Protein AF-A0A383E0S7-F1 (afdb_monomer)

Radius of gyration: 16.45 Å; Cα contacts (8 Å, |Δi|>4): 60; chains: 1; bounding box: 39×40×35 Å

Sequence (135 aa):
MTFLDECIEFAGPAWERYVHHPWIEALFAGTLQEDKFRYWLIQDLPYIGENASEVAFTKVPTHNPWVKLQREYGVRAAESRVELRMLEDYDEFALTRWAARPRREAFVNFFVRAFYEGTFGDVCCAVYPCYCFHN

InterPro domains:
  IPR004305 Thiaminase-2/PQQC [PF03070] (13-68)
  IPR016084 Haem oxygenase-like, multi-helical [G3DSA:1.20.910.10] (1-134)
  IPR016084 Haem oxygenase-like, multi-helical [SSF48613] (1-132)

Nearest PDB structures (foldseek):
  1udd-assembly1_D  TM=8.006E-01  e=6.205E-03  Pyrococcus horikoshii OT3
  3mvu-assembly1_A  TM=7.155E-01  e=2.291E-03  Ruegeria sp. TM1040
  2rd3-assembly1_A  TM=7.373E-01  e=3.771E-03  unclassified
  3ibx-assembly1_D-2  TM=7.370E-01  e=6.558E-03  Helicobacter pylori

pLDDT: mean 84.14, std 10.56, range [40.88, 97.81]

Secondary structure (DSSP, 8-state):
--HHHHHHHHHTHHHHHHHT-HHHHHHHTT---HHHHHHHHHHHTT-S-TTTTHHHHTTSPTT-THHHHHHHHHHHHHHH-GGGGGGGGS-GGGGSGGG--HHHHHHHHHHHHHHHHS-HHHHHHHHHHHHTT--

Mean predicted aligned error: 5.55 Å

Foldseek 3Di:
DDPVVVVCVVCPPVNVCLLVPVQVVCVVVVNHDPVVVVLVCLAPPLAADPCLLVLLVVQDDPPDCVVVVVVVVVVVCVVPPPVVVVVVVDDPCSSDCVVYDPVSVVLSVCQSCQSPVHHNVSNCVSCVVVVVNDD

Solvent-accessible surface area (backbone atoms only — not comparable to full-atom values): 8042 Å² total; per-residue (Å²): 134,53,76,64,54,54,53,48,60,71,49,39,76,56,46,58,50,59,73,64,24,68,67,53,54,25,51,79,68,72,65,54,54,65,69,61,51,53,53,45,47,47,59,56,66,65,54,63,62,85,65,60,64,54,54,39,59,79,52,53,60,88,91,56,61,60,64,60,52,52,52,55,47,51,56,52,47,70,75,65,49,68,69,62,66,60,52,79,81,52,61,71,63,48,60,36,77,83,54,47,48,73,70,49,50,51,50,45,52,51,50,54,46,30,34,72,75,44,53,52,66,45,36,51,62,69,52,42,73,83,62,64,85,68,129

Organism: NCBI:txid408172

Structure (mmCIF, N/CA/C/O backbone):
data_AF-A0A383E0S7-F1
#
_entry.id   AF-A0A383E0S7-F1
#
loop_
_atom_site.group_PDB
_atom_site.id
_atom_site.type_symbol
_atom_site.label_atom_id
_atom_site.label_alt_id
_atom_site.label_comp_id
_atom_site.label_asym_id
_atom_site.label_entity_id
_atom_site.label_seq_id
_atom_site.pdbx_PDB_ins_code
_atom_site.Cartn_x
_atom_site.Cartn_y
_atom_site.Cartn_z
_atom_site.occupancy
_atom_site.B_iso_or_equiv
_atom_site.auth_seq_id
_atom_site.auth_comp_id
_atom_site.auth_asym_id
_atom_site.auth_atom_id
_atom_site.pdbx_PDB_model_num
ATOM 1 N N . MET A 1 1 ? 8.040 22.036 -10.223 1.00 71.19 1 MET A N 1
ATOM 2 C CA . MET A 1 1 ? 7.268 20.827 -9.901 1.00 71.19 1 MET A CA 1
ATOM 3 C C . MET A 1 1 ? 8.197 19.645 -10.002 1.00 71.19 1 MET A C 1
ATOM 5 O O . MET A 1 1 ? 9.016 19.596 -10.914 1.00 71.19 1 MET A O 1
ATOM 9 N N . THR A 1 2 ? 8.145 18.774 -9.009 1.00 93.44 2 THR A N 1
ATOM 10 C CA . THR A 1 2 ? 8.819 17.481 -9.004 1.00 93.44 2 THR A CA 1
ATOM 11 C C . THR A 1 2 ? 7.952 16.446 -9.729 1.00 93.44 2 THR A C 1
ATOM 13 O O . THR A 1 2 ? 6.750 16.645 -9.882 1.00 93.44 2 THR A O 1
ATOM 16 N N . PHE A 1 3 ? 8.538 15.315 -10.131 1.00 90.50 3 PHE A N 1
ATOM 17 C CA . PHE A 1 3 ? 7.777 14.179 -10.676 1.00 90.50 3 PHE A CA 1
ATOM 18 C C . PHE A 1 3 ? 6.673 13.693 -9.718 1.00 90.50 3 PHE A C 1
ATOM 20 O O . PHE A 1 3 ? 5.619 13.229 -10.145 1.00 90.50 3 PHE A O 1
ATOM 27 N N . LEU A 1 4 ? 6.905 13.820 -8.408 1.00 90.50 4 LEU A N 1
ATOM 28 C CA . LEU A 1 4 ? 5.906 13.487 -7.405 1.00 90.50 4 LEU A CA 1
ATOM 29 C C . LEU A 1 4 ? 4.725 14.466 -7.442 1.00 90.50 4 LEU A C 1
ATOM 31 O O . LEU A 1 4 ? 3.583 14.019 -7.393 1.00 90.50 4 LEU A O 1
ATOM 35 N N . ASP A 1 5 ? 4.992 15.769 -7.576 1.00 92.25 5 ASP A N 1
ATOM 36 C CA . ASP A 1 5 ? 3.936 16.786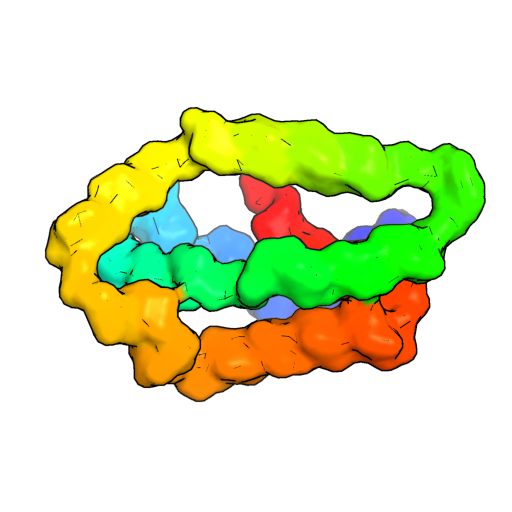 -7.681 1.00 92.25 5 ASP A CA 1
ATOM 37 C C . ASP A 1 5 ? 3.030 16.495 -8.887 1.00 92.25 5 ASP A C 1
ATOM 39 O O . ASP A 1 5 ? 1.811 16.553 -8.770 1.00 92.25 5 ASP A O 1
ATOM 43 N N . GLU A 1 6 ? 3.621 16.104 -10.021 1.00 94.75 6 GLU A N 1
ATOM 44 C CA . GLU A 1 6 ? 2.888 15.716 -11.233 1.00 94.75 6 GLU A CA 1
ATOM 45 C C . GLU A 1 6 ? 2.022 14.464 -11.009 1.00 94.75 6 GLU A C 1
ATOM 47 O O . GLU A 1 6 ? 0.865 14.421 -11.429 1.00 94.75 6 GLU A O 1
ATOM 52 N N . CYS A 1 7 ? 2.547 13.450 -10.310 1.00 93.44 7 CYS A N 1
ATOM 53 C CA . CYS A 1 7 ? 1.784 12.249 -9.953 1.00 93.44 7 CYS A CA 1
ATOM 54 C C . CYS A 1 7 ? 0.599 12.565 -9.025 1.00 93.44 7 CYS A C 1
ATOM 56 O O . CYS A 1 7 ? -0.492 12.019 -9.205 1.00 93.44 7 CYS A O 1
ATOM 58 N N . ILE A 1 8 ? 0.810 13.434 -8.033 1.00 92.25 8 ILE A N 1
ATOM 59 C CA . ILE A 1 8 ? -0.226 13.858 -7.083 1.00 92.25 8 ILE A CA 1
ATOM 60 C C . ILE A 1 8 ? -1.304 14.669 -7.807 1.00 92.25 8 ILE A C 1
ATOM 62 O O . ILE A 1 8 ? -2.494 14.397 -7.640 1.00 92.25 8 ILE A O 1
ATOM 66 N N . GLU A 1 9 ? -0.902 15.611 -8.662 1.00 94.81 9 GLU A N 1
ATOM 67 C CA . GLU A 1 9 ? -1.821 16.392 -9.490 1.00 94.81 9 GLU A CA 1
ATOM 68 C C . GLU A 1 9 ? -2.661 15.482 -10.397 1.00 94.81 9 GLU A C 1
ATOM 70 O O . GLU A 1 9 ? -3.883 15.629 -10.461 1.00 94.81 9 GLU A O 1
ATOM 75 N N . PHE A 1 10 ? -2.036 14.480 -11.025 1.00 95.31 10 PHE A N 1
ATOM 76 C CA . PHE A 1 10 ? -2.728 13.493 -11.854 1.00 95.31 10 PHE A CA 1
ATOM 77 C C . PHE A 1 10 ? -3.747 12.657 -11.064 1.00 95.31 10 PHE A C 1
ATOM 79 O O . PHE A 1 10 ? -4.854 12.405 -11.545 1.00 95.31 10 PHE A O 1
ATOM 86 N N . ALA A 1 11 ? -3.403 12.231 -9.844 1.00 94.12 11 ALA A N 1
ATOM 87 C CA . ALA A 1 11 ? -4.321 11.502 -8.967 1.00 94.12 11 ALA A CA 1
ATOM 88 C C . ALA A 1 11 ? -5.508 12.372 -8.508 1.00 94.12 11 ALA A C 1
ATOM 90 O O . ALA A 1 11 ? -6.590 11.852 -8.192 1.00 94.12 11 ALA A O 1
ATOM 91 N N . GLY A 1 12 ? -5.321 13.693 -8.488 1.00 95.31 12 GLY A N 1
ATOM 92 C CA . GLY A 1 12 ? -6.362 14.680 -8.250 1.00 95.31 12 GLY A CA 1
ATOM 93 C C . GLY A 1 12 ? -7.134 14.408 -6.951 1.00 95.31 12 GLY A C 1
ATOM 94 O O . GLY A 1 12 ? -6.539 14.078 -5.924 1.00 95.31 12 GLY A O 1
ATOM 95 N N . PRO A 1 13 ? -8.481 14.464 -6.960 1.00 96.50 13 PRO A N 1
ATOM 96 C CA . PRO A 1 13 ? -9.282 14.277 -5.747 1.00 96.50 13 PRO A CA 1
ATOM 97 C C . PRO A 1 13 ? -9.137 12.907 -5.071 1.00 96.50 13 PRO A C 1
ATOM 99 O O . PRO A 1 13 ? -9.601 12.731 -3.945 1.00 96.50 13 PRO A O 1
ATOM 102 N N . ALA A 1 14 ? -8.587 11.899 -5.758 1.00 94.94 14 ALA A N 1
ATOM 103 C CA . ALA A 1 14 ? -8.348 10.599 -5.141 1.00 94.94 14 ALA A CA 1
ATOM 104 C C . ALA A 1 14 ? -7.222 10.663 -4.104 1.00 94.94 14 ALA A C 1
ATOM 106 O O . ALA A 1 14 ? -7.337 9.996 -3.079 1.00 94.94 14 ALA A O 1
ATOM 107 N N . TRP A 1 15 ? -6.200 11.492 -4.343 1.00 93.25 15 TRP A N 1
ATOM 108 C CA . TRP A 1 15 ? -5.091 11.692 -3.414 1.00 93.25 15 TRP A CA 1
ATOM 109 C C . TRP A 1 15 ? -5.571 12.300 -2.095 1.00 93.25 15 TRP A C 1
ATOM 111 O O . TRP A 1 15 ? -5.386 11.707 -1.037 1.00 93.25 15 TRP A O 1
ATOM 121 N N . GLU A 1 16 ? -6.316 13.404 -2.165 1.00 92.88 16 GLU A N 1
ATOM 122 C CA . GLU A 1 16 ? -6.863 14.073 -0.978 1.00 92.88 16 GLU A CA 1
ATOM 123 C C . GLU A 1 16 ? -7.777 13.155 -0.157 1.00 92.88 16 GLU A C 1
ATOM 125 O O . GLU A 1 16 ? -7.678 13.088 1.065 1.00 92.88 16 GLU A O 1
ATOM 130 N N . ARG A 1 17 ? -8.638 12.368 -0.818 1.00 95.00 17 ARG A N 1
ATOM 131 C CA . ARG A 1 17 ? -9.501 11.393 -0.125 1.00 95.00 17 ARG A CA 1
ATOM 132 C C . ARG A 1 17 ? -8.730 10.236 0.497 1.00 95.00 17 ARG A C 1
ATOM 134 O O . ARG A 1 17 ? -9.240 9.620 1.430 1.00 95.00 17 ARG A O 1
ATOM 141 N N . TYR A 1 18 ? -7.583 9.885 -0.072 1.00 91.75 18 TYR A N 1
ATOM 142 C CA . TYR A 1 18 ? -6.714 8.855 0.470 1.00 91.75 18 TYR A CA 1
ATOM 143 C C . TYR A 1 18 ? -6.013 9.362 1.729 1.00 91.75 18 TYR A C 1
ATOM 145 O O . TYR A 1 18 ? -6.126 8.714 2.765 1.00 91.75 18 TYR A O 1
ATOM 153 N N . VAL A 1 19 ? -5.380 10.537 1.661 1.00 91.19 19 VAL A N 1
ATOM 154 C CA . VAL A 1 19 ? -4.653 11.143 2.787 1.00 91.19 19 VAL A CA 1
ATOM 155 C C . VAL A 1 19 ? -5.595 11.483 3.946 1.00 91.19 19 VAL A C 1
ATOM 157 O O . VAL A 1 19 ? -5.298 11.152 5.090 1.00 91.19 19 VAL A O 1
ATOM 160 N N . HIS A 1 20 ? -6.770 12.044 3.649 1.00 93.25 20 HIS A N 1
ATOM 161 C CA . HIS A 1 20 ? -7.784 12.439 4.637 1.00 93.25 20 HIS A CA 1
ATOM 162 C C . HIS A 1 20 ? -8.931 11.430 4.757 1.00 93.25 20 HIS A C 1
ATOM 164 O O . HIS A 1 20 ? -10.092 11.787 4.990 1.00 93.25 20 HIS A O 1
ATOM 170 N N . HIS A 1 21 ? -8.648 10.141 4.552 1.00 94.88 21 HIS A N 1
ATOM 171 C CA . HIS A 1 21 ? -9.686 9.130 4.692 1.00 94.88 21 HIS A CA 1
ATOM 172 C C . HIS A 1 21 ? -10.212 9.117 6.144 1.00 94.88 21 HIS A C 1
ATOM 174 O O . HIS A 1 21 ? -9.404 9.073 7.073 1.00 94.88 21 HIS A O 1
ATOM 180 N N . PRO A 1 22 ? -11.539 9.052 6.395 1.00 96.56 22 PRO A N 1
ATOM 181 C CA . PRO A 1 22 ? -12.096 9.119 7.753 1.00 96.56 22 PRO A CA 1
ATOM 182 C C . PRO A 1 22 ? -11.541 8.075 8.729 1.00 96.56 22 PRO A C 1
ATOM 184 O O . PRO A 1 22 ? -11.535 8.290 9.935 1.00 96.56 22 PRO A O 1
ATOM 187 N N . TRP A 1 23 ? -11.087 6.931 8.212 1.00 95.00 23 TRP A N 1
ATOM 188 C CA . TRP A 1 23 ? -10.417 5.907 9.018 1.00 95.00 23 TRP A CA 1
ATOM 189 C C . TRP A 1 23 ? -9.064 6.392 9.564 1.00 95.00 23 TRP A C 1
ATOM 191 O O . TRP A 1 23 ? -8.776 6.162 10.733 1.00 95.00 23 TRP A O 1
ATOM 201 N N . ILE A 1 24 ? -8.271 7.088 8.742 1.00 92.69 24 ILE A N 1
ATOM 202 C CA . ILE A 1 24 ? -6.953 7.626 9.106 1.00 92.69 24 ILE A CA 1
ATOM 203 C C . ILE A 1 24 ? -7.123 8.755 10.121 1.00 92.69 24 ILE A C 1
ATOM 205 O O . ILE A 1 24 ? -6.502 8.733 11.180 1.00 92.69 24 ILE A O 1
ATOM 209 N N . GLU A 1 25 ? -8.036 9.686 9.843 1.00 95.31 25 GLU A N 1
ATOM 210 C CA . GLU A 1 25 ? -8.367 10.785 10.756 1.00 95.31 25 GLU A CA 1
ATOM 211 C C . GLU A 1 25 ? -8.839 10.260 12.120 1.00 95.31 25 GLU A C 1
ATOM 213 O O . GLU A 1 25 ? -8.370 10.704 13.166 1.00 95.31 25 GLU A O 1
ATOM 218 N N . ALA A 1 26 ? -9.719 9.251 12.132 1.00 96.75 26 ALA A N 1
ATOM 219 C CA . ALA A 1 26 ? -10.182 8.632 13.371 1.00 96.75 26 ALA A CA 1
ATOM 220 C C . ALA A 1 26 ? -9.054 7.912 14.129 1.00 96.75 26 ALA A C 1
ATOM 222 O O . ALA A 1 26 ? -9.046 7.940 15.363 1.00 96.75 26 ALA A O 1
ATOM 223 N N . LEU A 1 27 ? -8.113 7.279 13.417 1.00 93.25 27 LEU A N 1
ATOM 224 C CA . LEU A 1 27 ? -6.948 6.628 14.017 1.00 93.25 27 LEU A CA 1
ATOM 225 C C . LEU A 1 27 ? -6.052 7.658 14.716 1.00 93.25 27 LEU A C 1
ATOM 227 O O . LEU A 1 27 ? -5.765 7.502 15.901 1.00 93.25 27 LEU A O 1
ATOM 231 N N . PHE A 1 28 ? -5.671 8.735 14.023 1.00 92.44 28 PHE A N 1
ATOM 232 C CA . PHE A 1 28 ? -4.827 9.790 14.597 1.00 92.44 28 PHE A CA 1
ATOM 233 C C . PHE A 1 28 ? -5.530 10.590 15.699 1.00 92.44 28 PHE A C 1
ATOM 235 O O . PHE A 1 28 ? -4.883 11.019 16.652 1.00 92.44 28 PHE A O 1
ATOM 242 N N . ALA A 1 29 ? -6.853 10.743 15.621 1.00 96.25 29 ALA A N 1
ATOM 243 C CA . ALA A 1 29 ? -7.650 11.362 16.676 1.00 96.25 29 ALA A CA 1
ATOM 244 C C . ALA A 1 29 ? -7.888 10.443 17.892 1.00 96.25 29 ALA A C 1
ATOM 246 O O . ALA A 1 29 ? -8.477 10.889 18.875 1.00 96.25 29 ALA A O 1
ATOM 247 N N . GLY A 1 30 ? -7.500 9.162 17.836 1.00 96.00 30 GLY A N 1
ATOM 248 C CA . GLY A 1 30 ? -7.768 8.189 18.903 1.00 96.00 30 GLY A CA 1
ATOM 249 C C . GLY A 1 30 ? -9.256 7.864 19.090 1.00 96.00 30 GLY A C 1
ATOM 250 O O . GLY A 1 30 ? -9.671 7.453 20.170 1.00 96.00 30 GLY A O 1
ATOM 251 N N . THR A 1 31 ? -10.074 8.070 18.055 1.00 97.81 31 THR A N 1
ATOM 252 C CA . THR A 1 31 ? -11.535 7.851 18.073 1.00 97.81 31 THR A CA 1
ATOM 253 C C . THR A 1 31 ? -11.976 6.673 17.203 1.00 97.81 31 THR A C 1
ATOM 255 O O . THR A 1 31 ? -13.168 6.357 17.134 1.00 97.81 31 THR A O 1
ATOM 258 N N . LEU A 1 32 ? -11.032 6.009 16.525 1.00 96.88 32 LEU A N 1
ATOM 259 C CA . LEU A 1 32 ? -11.311 4.817 15.737 1.00 96.88 32 LEU A CA 1
ATOM 260 C C . LEU A 1 32 ? -11.841 3.701 16.644 1.00 96.88 32 LEU A C 1
ATOM 262 O O . LEU A 1 32 ? -11.219 3.331 17.635 1.00 96.88 32 LEU A O 1
ATOM 266 N N . GLN A 1 33 ? -12.996 3.151 16.277 1.00 95.31 33 GLN A N 1
ATOM 267 C CA . GLN A 1 33 ? -13.591 2.030 16.995 1.00 95.31 33 GLN A CA 1
ATOM 268 C C . GLN A 1 33 ? -12.733 0.771 16.827 1.00 95.31 33 GLN A C 1
ATOM 270 O O . GLN A 1 33 ? -12.215 0.499 15.739 1.00 95.31 33 GLN A O 1
ATOM 275 N N . GLU A 1 34 ? -12.607 -0.003 17.903 1.00 90.56 34 GLU A N 1
ATOM 276 C CA . GLU A 1 34 ? -11.746 -1.187 17.940 1.00 90.56 34 GLU A CA 1
ATOM 277 C C . GLU A 1 34 ? -12.124 -2.215 16.865 1.00 90.56 34 GLU A C 1
ATOM 279 O O . GLU A 1 34 ? -11.248 -2.750 16.193 1.00 90.56 34 GLU A O 1
ATOM 284 N N . ASP A 1 35 ? -13.416 -2.441 16.623 1.00 90.31 35 ASP A N 1
ATOM 285 C CA . ASP A 1 35 ? -13.911 -3.359 15.592 1.00 90.31 35 ASP A CA 1
ATOM 286 C C . ASP A 1 35 ? -13.453 -2.964 14.177 1.00 90.31 35 ASP A C 1
ATOM 288 O O . ASP A 1 35 ? -13.103 -3.829 13.373 1.00 90.31 35 ASP A O 1
ATOM 292 N N . LYS A 1 36 ? -13.375 -1.661 13.876 1.00 92.19 36 LYS A N 1
ATOM 293 C CA . LYS A 1 36 ? -12.861 -1.151 12.594 1.00 92.19 36 LYS A CA 1
ATOM 294 C C . LYS A 1 36 ? -11.356 -1.328 12.457 1.00 92.19 36 LYS A C 1
ATOM 296 O O . LYS A 1 36 ? -10.883 -1.577 11.348 1.00 92.19 36 LYS A O 1
ATOM 301 N N . PHE A 1 37 ? -10.612 -1.183 13.551 1.00 90.00 37 PHE A N 1
ATOM 302 C CA . PHE A 1 37 ? -9.176 -1.451 13.562 1.00 90.00 37 PHE A CA 1
ATOM 303 C C . PHE A 1 37 ? -8.910 -2.946 13.381 1.00 90.00 37 PHE A C 1
ATOM 305 O O . PHE A 1 37 ? -8.162 -3.337 12.489 1.00 90.00 37 PHE A O 1
ATOM 312 N N . ARG A 1 38 ? -9.623 -3.789 14.136 1.00 85.88 38 ARG A N 1
ATOM 313 C CA . ARG A 1 38 ? -9.576 -5.249 14.014 1.00 85.88 38 ARG A CA 1
ATOM 314 C C . ARG A 1 38 ? -9.905 -5.720 12.600 1.00 85.88 38 ARG A C 1
ATOM 316 O O . ARG A 1 38 ? -9.194 -6.529 12.009 1.00 85.88 38 ARG A O 1
ATOM 323 N N . TYR A 1 39 ? -10.955 -5.153 12.013 1.00 86.44 39 TYR A N 1
ATOM 324 C CA . TYR A 1 39 ? -11.323 -5.438 10.634 1.00 86.44 39 TYR A CA 1
ATOM 325 C C . TYR A 1 39 ? -10.227 -5.042 9.639 1.00 86.44 39 TYR A C 1
ATOM 327 O O . TYR A 1 39 ? -9.952 -5.793 8.704 1.00 86.44 39 TYR A O 1
ATOM 335 N N . TRP A 1 40 ? -9.598 -3.879 9.830 1.00 88.06 40 TRP A N 1
ATOM 336 C CA . TRP A 1 40 ? -8.469 -3.450 9.008 1.00 88.06 40 TRP A CA 1
ATOM 337 C C . TRP A 1 40 ? -7.281 -4.412 9.132 1.00 88.06 40 TRP A C 1
ATOM 339 O O . TRP A 1 40 ? -6.770 -4.828 8.098 1.00 88.06 40 TRP A O 1
ATOM 349 N N . LEU A 1 41 ? -6.926 -4.869 10.339 1.00 83.69 41 LEU A N 1
ATOM 350 C CA . LEU A 1 41 ? -5.833 -5.829 10.556 1.00 83.69 41 LEU A CA 1
ATOM 351 C C . LEU A 1 41 ? -6.006 -7.118 9.747 1.00 83.69 41 LEU A C 1
ATOM 353 O O . LEU A 1 41 ? -5.081 -7.549 9.062 1.00 83.69 41 LEU A O 1
ATOM 357 N N . ILE A 1 42 ? -7.210 -7.699 9.745 1.00 81.62 42 ILE A N 1
ATOM 358 C CA . ILE A 1 42 ? -7.517 -8.888 8.930 1.00 81.62 42 ILE A CA 1
ATOM 359 C C . ILE A 1 42 ? -7.238 -8.615 7.445 1.00 81.62 42 ILE A C 1
ATOM 361 O O . ILE A 1 42 ? -6.770 -9.492 6.717 1.00 81.62 42 ILE A O 1
ATOM 365 N N . GLN A 1 43 ? -7.538 -7.404 6.969 1.00 83.38 43 GLN A N 1
ATOM 366 C CA . GLN A 1 43 ? -7.374 -7.022 5.566 1.00 83.38 43 GLN A CA 1
ATOM 367 C C . GLN A 1 43 ? -5.941 -6.589 5.206 1.00 83.38 43 GLN A C 1
ATOM 369 O O . GLN A 1 43 ? -5.546 -6.755 4.054 1.00 83.38 43 GLN A O 1
ATOM 374 N N . ASP A 1 44 ? -5.171 -6.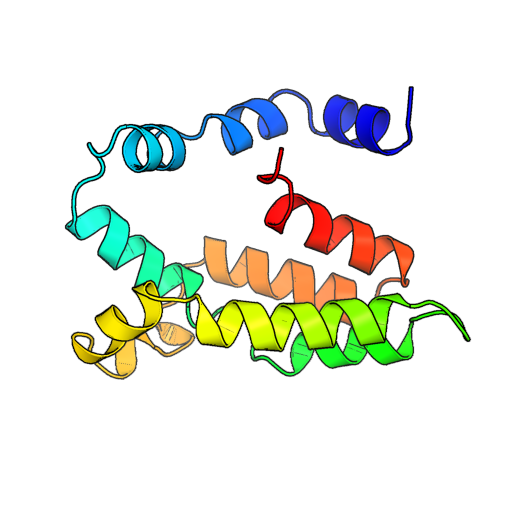076 6.160 1.00 79.38 44 ASP A N 1
ATOM 375 C CA . ASP A 1 44 ? -3.837 -5.505 5.948 1.00 79.38 44 ASP A CA 1
ATOM 376 C C . ASP A 1 44 ? -2.699 -6.505 6.201 1.00 79.38 44 ASP A C 1
ATOM 378 O O . ASP A 1 44 ? -1.653 -6.437 5.568 1.00 79.38 44 ASP A O 1
ATOM 382 N N . LEU A 1 45 ? -2.887 -7.477 7.097 1.00 66.81 45 LEU A N 1
ATOM 383 C CA . LEU A 1 45 ? -1.770 -8.295 7.580 1.00 66.81 45 LEU A CA 1
ATOM 384 C C . LEU A 1 45 ? -1.351 -9.452 6.669 1.00 66.81 45 LEU A C 1
ATOM 386 O O . LEU A 1 45 ? -0.151 -9.614 6.464 1.00 66.81 45 LEU A O 1
ATOM 390 N N . PRO A 1 46 ? -2.258 -10.213 6.027 1.00 64.25 46 PRO A N 1
ATOM 391 C CA . PRO A 1 46 ? -1.828 -11.230 5.062 1.00 64.25 46 PRO A CA 1
ATOM 392 C C . PRO A 1 46 ? -1.417 -10.629 3.690 1.00 64.25 46 PRO A C 1
ATOM 394 O O . PRO A 1 46 ? -1.643 -11.237 2.638 1.00 64.25 46 PRO A O 1
ATOM 397 N N . TYR A 1 47 ? -1.009 -9.359 3.646 1.00 61.34 47 TYR A N 1
ATOM 398 C CA . TYR A 1 47 ? -0.917 -8.588 2.412 1.00 61.34 47 TYR A CA 1
ATOM 399 C C . TYR A 1 47 ? 0.384 -8.873 1.675 1.00 61.34 47 TYR A C 1
ATOM 401 O O . TYR A 1 47 ? 1.450 -8.600 2.203 1.00 61.34 47 TYR A O 1
ATOM 409 N N . ILE A 1 48 ? 0.235 -9.413 0.455 1.00 54.44 48 ILE A N 1
ATOM 410 C CA . ILE A 1 48 ? 1.290 -9.833 -0.476 1.00 54.44 48 ILE A CA 1
ATOM 411 C C . ILE A 1 48 ? 2.336 -10.678 0.237 1.00 54.44 48 ILE A C 1
ATOM 413 O O . ILE A 1 48 ? 3.216 -10.145 0.900 1.00 54.44 48 ILE A O 1
ATOM 417 N N . GLY A 1 49 ? 2.250 -12.003 0.064 1.00 54.03 49 GLY A N 1
ATOM 418 C CA . GLY A 1 49 ? 3.244 -12.924 0.614 1.00 54.03 49 GLY A CA 1
ATOM 419 C C . GLY A 1 49 ? 4.640 -12.340 0.439 1.00 54.03 49 GLY A C 1
ATOM 420 O O . GLY A 1 49 ? 4.953 -11.877 -0.660 1.00 54.03 49 GLY A O 1
ATOM 421 N N . GLU A 1 50 ? 5.406 -12.310 1.530 1.00 55.09 50 GLU A N 1
ATOM 422 C CA . GLU A 1 50 ? 6.668 -11.567 1.708 1.00 55.09 50 GLU A CA 1
ATOM 423 C C . GLU A 1 50 ? 7.632 -11.701 0.512 1.00 55.09 50 GLU A C 1
ATOM 425 O O . GLU A 1 50 ? 8.436 -10.818 0.236 1.00 55.09 50 GLU A O 1
ATOM 430 N N . ASN A 1 51 ? 7.466 -12.770 -0.263 1.00 60.28 51 ASN A N 1
ATOM 431 C CA . ASN A 1 51 ? 8.281 -13.145 -1.404 1.00 60.28 51 ASN A CA 1
ATOM 432 C C . ASN A 1 51 ? 7.870 -12.497 -2.743 1.00 60.28 51 ASN A C 1
ATOM 434 O O . ASN A 1 51 ? 8.657 -12.500 -3.685 1.00 60.28 51 ASN A O 1
ATOM 438 N N . ALA A 1 52 ? 6.652 -11.963 -2.909 1.00 62.75 52 ALA A N 1
ATOM 439 C CA . ALA A 1 52 ? 6.238 -11.442 -4.222 1.00 62.75 52 ALA A CA 1
ATOM 440 C C . ALA A 1 52 ? 6.972 -10.141 -4.583 1.00 62.75 52 ALA A C 1
ATOM 442 O O . ALA A 1 52 ? 7.214 -9.875 -5.761 1.00 62.75 52 ALA A O 1
ATOM 443 N N . SER A 1 53 ? 7.357 -9.354 -3.576 1.00 68.25 53 SER A N 1
ATOM 444 C CA . SER A 1 53 ? 8.190 -8.162 -3.741 1.00 68.25 53 SER A CA 1
ATOM 445 C C . SER A 1 53 ? 9.653 -8.504 -4.039 1.00 68.25 53 SER A C 1
ATOM 447 O O . SER A 1 53 ? 10.350 -7.680 -4.625 1.00 68.25 53 SER A O 1
ATOM 449 N N . GLU A 1 54 ? 10.129 -9.720 -3.749 1.00 77.81 54 GLU A N 1
ATOM 450 C CA . GLU A 1 54 ? 11.510 -10.124 -4.057 1.00 77.81 54 GLU A CA 1
ATOM 451 C C . GLU A 1 54 ? 11.787 -10.162 -5.562 1.00 77.81 54 GLU A C 1
ATOM 453 O O . GLU A 1 54 ? 12.905 -9.878 -5.998 1.00 77.81 54 GLU A O 1
ATOM 458 N N . VAL A 1 55 ? 10.760 -10.421 -6.381 1.00 81.19 55 VAL A N 1
ATOM 459 C CA . VAL A 1 55 ? 10.854 -10.306 -7.845 1.00 81.19 55 VAL A CA 1
ATOM 460 C C . VAL A 1 55 ? 11.297 -8.899 -8.247 1.00 81.19 55 VAL A C 1
ATOM 462 O O . 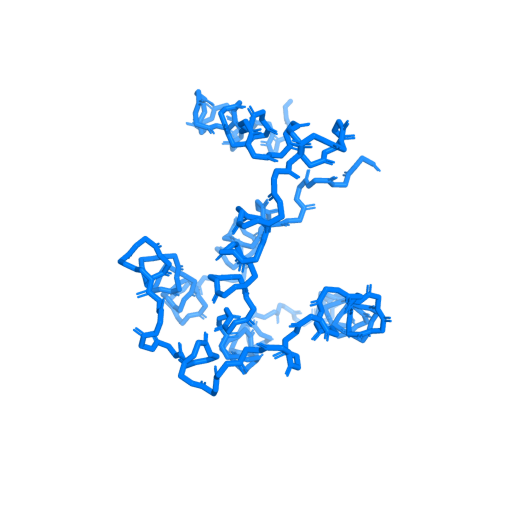VAL A 1 55 ? 12.073 -8.746 -9.193 1.00 81.19 55 VAL A O 1
ATOM 465 N N . ALA A 1 56 ? 10.896 -7.870 -7.495 1.00 83.44 56 ALA A N 1
ATOM 466 C CA . ALA A 1 56 ? 11.327 -6.506 -7.754 1.00 83.44 56 ALA A CA 1
ATOM 467 C C . ALA A 1 56 ? 12.841 -6.322 -7.581 1.00 83.44 56 ALA A C 1
ATOM 469 O O . ALA A 1 56 ? 13.426 -5.538 -8.326 1.00 83.44 56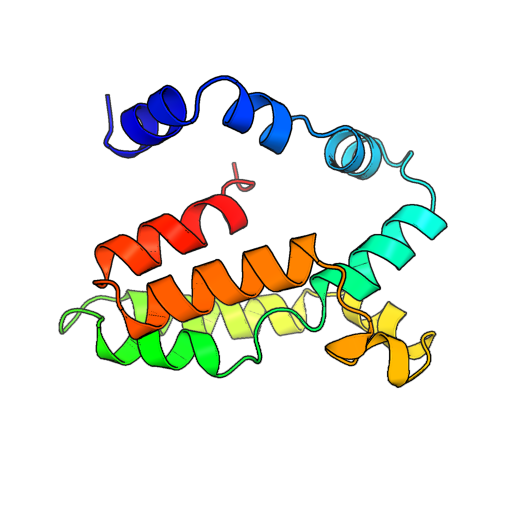 ALA A O 1
ATOM 470 N N . PHE A 1 57 ? 13.504 -7.068 -6.683 1.00 86.12 57 PHE A N 1
ATOM 471 C CA . PHE A 1 57 ? 14.959 -6.975 -6.489 1.00 86.12 57 PHE A CA 1
ATOM 472 C C . PHE A 1 57 ? 15.737 -7.314 -7.761 1.00 86.12 57 PHE A C 1
ATOM 474 O O . PHE A 1 57 ? 16.773 -6.708 -8.020 1.00 86.12 57 PHE A O 1
ATOM 481 N N . THR A 1 58 ? 15.215 -8.223 -8.589 1.00 89.25 58 THR A N 1
ATOM 482 C CA . THR A 1 58 ? 15.849 -8.607 -9.863 1.00 89.25 58 THR A CA 1
ATOM 483 C C . THR A 1 58 ? 15.835 -7.490 -10.909 1.00 89.25 58 THR A C 1
ATOM 485 O O . THR A 1 58 ? 16.621 -7.517 -11.852 1.00 89.25 58 THR A O 1
ATOM 488 N N . LYS A 1 59 ? 14.960 -6.493 -10.736 1.00 90.94 59 LYS A N 1
ATOM 489 C CA . LYS A 1 59 ? 14.786 -5.360 -11.654 1.00 90.94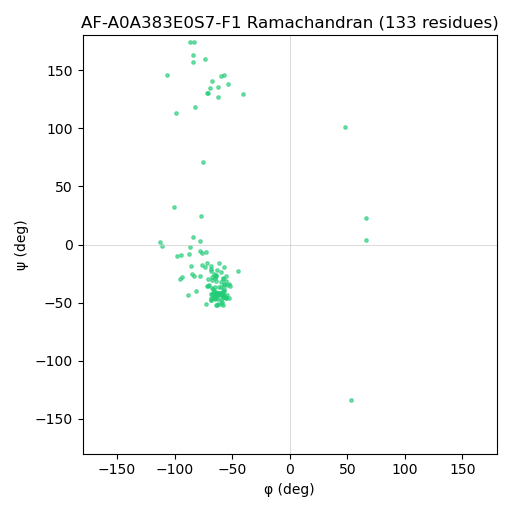 59 LYS A CA 1
ATOM 490 C C . LYS A 1 59 ? 15.600 -4.137 -11.236 1.00 90.94 59 LYS A C 1
ATOM 492 O O . LYS A 1 59 ? 15.669 -3.165 -11.985 1.00 90.94 59 LYS A O 1
ATOM 497 N N . VAL A 1 60 ? 16.198 -4.167 -10.047 1.00 91.31 60 VAL A N 1
ATOM 498 C CA . VAL A 1 60 ? 16.933 -3.036 -9.482 1.00 91.31 60 VAL A CA 1
ATOM 499 C C . VAL A 1 60 ? 18.246 -2.827 -10.248 1.00 91.31 60 VAL A C 1
ATOM 501 O O . VAL A 1 60 ? 19.012 -3.779 -10.408 1.00 91.31 60 VAL A O 1
ATOM 504 N N . PRO A 1 61 ? 18.555 -1.594 -10.692 1.00 92.25 61 PRO A N 1
ATOM 505 C CA . PRO A 1 61 ? 19.831 -1.296 -11.333 1.00 92.25 61 PRO A CA 1
ATOM 506 C C . PRO A 1 61 ? 21.033 -1.642 -10.447 1.00 92.25 61 PRO A C 1
ATOM 508 O O . PRO A 1 61 ? 21.001 -1.460 -9.227 1.00 92.25 61 PRO A O 1
ATOM 511 N N . THR A 1 62 ? 22.131 -2.074 -11.066 1.00 91.19 62 THR A N 1
ATOM 512 C CA . THR A 1 62 ? 23.388 -2.357 -10.362 1.00 91.19 62 THR A CA 1
ATOM 513 C C . THR A 1 62 ? 23.829 -1.153 -9.521 1.00 91.19 62 THR A C 1
ATOM 515 O O . THR A 1 62 ? 23.742 -0.012 -9.968 1.00 91.19 62 THR A O 1
ATOM 518 N N . HIS A 1 63 ? 24.314 -1.408 -8.302 1.00 88.75 63 HIS A N 1
ATOM 519 C CA . HIS A 1 63 ? 24.740 -0.397 -7.318 1.00 88.75 63 HIS A CA 1
ATOM 520 C C . HIS A 1 63 ? 23.638 0.515 -6.753 1.00 88.75 63 HIS A C 1
ATOM 522 O O . HIS A 1 63 ? 23.939 1.392 -5.944 1.00 88.75 63 HIS A O 1
ATOM 528 N N . ASN A 1 64 ? 22.367 0.309 -7.104 1.00 91.75 64 ASN A N 1
ATOM 529 C CA . ASN A 1 64 ? 21.276 1.043 -6.476 1.00 91.75 64 ASN A CA 1
ATOM 530 C C . ASN A 1 6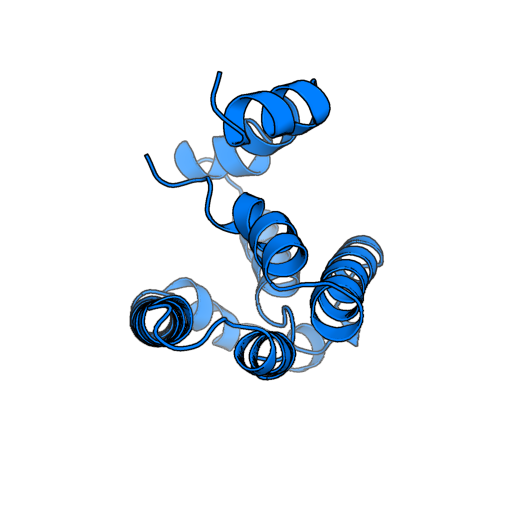4 ? 21.065 0.552 -5.020 1.00 91.75 64 ASN A C 1
ATOM 532 O O . ASN A 1 64 ? 20.954 -0.657 -4.792 1.00 91.75 64 ASN A O 1
ATOM 536 N N . PRO A 1 65 ? 20.993 1.452 -4.018 1.00 90.06 65 PRO A N 1
ATOM 537 C CA . PRO A 1 65 ? 20.870 1.068 -2.610 1.00 90.06 65 PRO A CA 1
ATOM 538 C C . PRO A 1 65 ? 19.487 0.515 -2.229 1.00 90.06 65 PRO A C 1
ATOM 540 O O . PRO A 1 65 ? 19.320 0.057 -1.100 1.00 90.06 65 PRO A O 1
ATOM 543 N N . TRP A 1 66 ? 18.500 0.543 -3.131 1.00 87.38 66 TRP A N 1
ATOM 544 C CA . TRP A 1 66 ? 17.104 0.211 -2.835 1.00 87.38 66 TRP A CA 1
ATOM 545 C C . TRP A 1 66 ? 16.922 -1.167 -2.197 1.00 87.38 66 TRP A C 1
ATOM 547 O O . TRP A 1 66 ? 16.225 -1.270 -1.195 1.00 87.38 66 TRP A O 1
ATOM 557 N N . VAL A 1 67 ? 17.602 -2.211 -2.691 1.00 85.88 67 VAL A N 1
ATOM 558 C CA . VAL A 1 67 ? 17.517 -3.560 -2.089 1.00 85.88 67 VAL A CA 1
ATOM 559 C C . VAL A 1 67 ? 17.973 -3.549 -0.630 1.00 85.88 67 VAL A C 1
ATOM 561 O O . VAL A 1 67 ? 17.335 -4.157 0.228 1.00 85.88 67 VAL A O 1
ATOM 564 N N . LYS A 1 68 ? 19.073 -2.847 -0.334 1.00 87.19 68 LYS A N 1
ATOM 565 C CA . LYS A 1 68 ? 19.598 -2.734 1.030 1.00 87.19 68 LYS A CA 1
ATOM 566 C C . LYS A 1 68 ? 18.612 -1.981 1.925 1.00 87.19 68 LYS A C 1
ATOM 568 O O . LYS A 1 68 ? 18.297 -2.469 3.003 1.00 87.19 68 LYS A O 1
ATOM 573 N N . LEU A 1 69 ? 18.090 -0.848 1.450 1.00 86.00 69 LEU A N 1
ATOM 574 C CA . LEU A 1 69 ? 17.107 -0.041 2.178 1.00 86.00 69 LEU A CA 1
ATOM 575 C C . LEU A 1 69 ? 15.812 -0.815 2.451 1.00 86.00 69 LEU A C 1
ATOM 577 O O . LEU A 1 69 ? 15.308 -0.770 3.566 1.00 86.00 69 LEU A O 1
ATOM 581 N N . GLN A 1 70 ? 15.307 -1.567 1.471 1.00 82.25 70 GLN A N 1
ATOM 582 C CA . GLN A 1 70 ? 14.113 -2.399 1.634 1.00 8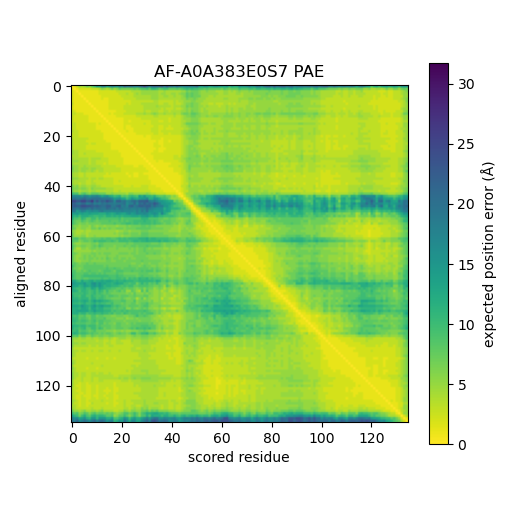2.25 70 GLN A CA 1
ATOM 583 C C . GLN A 1 70 ? 14.317 -3.505 2.672 1.00 82.25 70 GLN A C 1
ATOM 585 O O . GLN A 1 70 ? 13.447 -3.734 3.505 1.00 82.25 70 GLN A O 1
ATOM 590 N N . ARG A 1 71 ? 15.486 -4.159 2.681 1.00 83.62 71 ARG A N 1
ATOM 591 C CA . ARG A 1 71 ? 15.818 -5.157 3.710 1.00 83.62 71 ARG A CA 1
ATOM 592 C C . ARG A 1 71 ? 15.907 -4.537 5.102 1.00 83.62 71 ARG A C 1
ATOM 594 O O . ARG A 1 71 ? 15.340 -5.081 6.042 1.00 83.62 71 ARG A O 1
ATOM 601 N N . GLU A 1 72 ? 16.592 -3.402 5.233 1.00 85.00 72 GLU A N 1
ATOM 602 C CA . GLU A 1 72 ? 16.684 -2.676 6.506 1.00 85.00 72 GLU A CA 1
ATOM 603 C C . GLU A 1 72 ? 15.304 -2.234 7.004 1.00 85.00 72 GLU A C 1
ATOM 605 O O . GLU A 1 72 ? 15.003 -2.372 8.190 1.00 85.00 72 GLU A O 1
ATOM 610 N N . TYR A 1 73 ? 14.453 -1.749 6.099 1.00 80.62 73 TYR A N 1
ATOM 611 C CA . TYR A 1 73 ? 13.076 -1.394 6.410 1.00 80.62 73 TYR A CA 1
ATOM 612 C C . TYR A 1 73 ? 12.271 -2.612 6.869 1.00 80.62 73 TYR A C 1
ATOM 614 O O . TYR A 1 73 ? 11.619 -2.536 7.903 1.00 80.62 73 TYR A O 1
ATOM 622 N N . GLY A 1 74 ? 12.358 -3.741 6.157 1.00 79.19 74 GLY A N 1
ATOM 623 C CA . GLY A 1 74 ? 11.658 -4.976 6.517 1.00 79.19 74 GLY A CA 1
ATOM 624 C C . GLY A 1 74 ? 12.001 -5.463 7.927 1.00 79.19 74 GLY A C 1
ATOM 625 O O . GLY A 1 74 ? 11.098 -5.792 8.692 1.00 79.19 74 GLY A O 1
ATOM 626 N N . VAL A 1 75 ? 13.284 -5.422 8.307 1.00 81.12 75 VAL A N 1
ATOM 627 C CA . VAL A 1 75 ? 13.727 -5.760 9.673 1.00 81.12 75 VAL A CA 1
ATOM 628 C C . VAL A 1 75 ? 13.122 -4.803 10.701 1.00 81.12 75 VAL A C 1
ATOM 630 O O . VAL A 1 75 ? 12.509 -5.248 11.668 1.00 81.12 75 VAL A O 1
ATOM 633 N N . ARG A 1 76 ? 13.241 -3.487 10.483 1.00 79.19 76 ARG A N 1
ATOM 634 C CA . ARG A 1 76 ? 12.710 -2.483 11.423 1.00 79.19 76 ARG A CA 1
ATOM 635 C C . ARG A 1 76 ? 11.198 -2.573 11.572 1.00 79.19 76 ARG A C 1
ATOM 637 O O . ARG A 1 76 ? 10.695 -2.477 12.685 1.00 79.19 76 ARG A O 1
ATOM 644 N N . ALA A 1 77 ? 10.491 -2.762 10.460 1.00 75.75 77 ALA A N 1
ATOM 645 C CA . ALA A 1 77 ? 9.050 -2.935 10.460 1.00 75.75 77 ALA A CA 1
ATOM 646 C C . ALA A 1 77 ? 8.676 -4.161 11.299 1.00 75.75 77 ALA A C 1
ATOM 648 O O . ALA A 1 77 ? 7.892 -4.029 12.231 1.00 75.75 77 ALA A O 1
ATOM 649 N N . ALA A 1 78 ? 9.291 -5.323 11.062 1.00 73.19 78 ALA A N 1
ATOM 650 C CA . ALA A 1 78 ? 9.015 -6.534 11.840 1.00 73.19 78 ALA A CA 1
ATOM 651 C C . ALA A 1 78 ? 9.182 -6.332 13.361 1.00 73.19 78 ALA A C 1
ATOM 653 O O . ALA A 1 78 ? 8.406 -6.880 14.141 1.00 73.19 78 ALA A O 1
ATOM 654 N N . GLU A 1 79 ? 10.138 -5.504 13.788 1.00 75.19 79 GLU A N 1
ATOM 655 C CA . GLU A 1 79 ? 10.362 -5.179 15.203 1.00 75.19 79 GLU A CA 1
ATOM 656 C C . GLU A 1 79 ? 9.362 -4.153 15.771 1.00 75.19 79 GLU A C 1
ATOM 658 O O . GLU A 1 79 ? 9.085 -4.162 16.972 1.00 75.19 79 GLU A O 1
ATOM 663 N N . SER A 1 80 ? 8.800 -3.272 14.935 1.00 73.06 80 SER A N 1
ATOM 664 C CA . SER A 1 80 ? 7.901 -2.189 15.361 1.00 73.06 80 SER A CA 1
ATOM 665 C C . SER A 1 80 ? 6.410 -2.497 15.216 1.00 73.06 80 SER A C 1
ATOM 667 O O . SER A 1 80 ? 5.584 -1.711 15.682 1.00 73.06 80 SER A O 1
ATOM 669 N N . ARG A 1 81 ? 6.049 -3.602 14.555 1.00 74.69 81 ARG A N 1
ATOM 670 C CA . ARG A 1 81 ? 4.659 -3.966 14.252 1.00 74.69 81 ARG A CA 1
ATOM 671 C C . ARG A 1 81 ? 3.904 -4.508 15.471 1.00 74.69 81 ARG A C 1
ATOM 673 O O . ARG A 1 81 ? 3.605 -5.698 15.582 1.00 74.69 81 ARG A O 1
ATOM 680 N N . VAL A 1 82 ? 3.594 -3.621 16.414 1.00 76.00 82 VAL A N 1
ATOM 681 C CA . VAL A 1 82 ? 2.826 -3.933 17.633 1.00 76.00 82 VAL A CA 1
ATOM 682 C C . VAL A 1 82 ? 1.447 -4.514 17.331 1.00 76.00 82 VAL A C 1
ATOM 684 O O . VAL A 1 82 ? 0.930 -5.313 18.108 1.00 76.00 82 VAL A O 1
ATOM 687 N N . GLU A 1 83 ? 0.872 -4.154 16.189 1.00 75.19 83 GLU A N 1
ATOM 688 C CA . GLU A 1 83 ? -0.429 -4.616 15.738 1.00 75.19 83 GLU A CA 1
ATOM 689 C C . GLU A 1 83 ? -0.443 -6.105 15.367 1.00 75.19 83 GLU A C 1
ATOM 691 O O . GLU A 1 83 ? -1.492 -6.737 15.461 1.00 75.19 83 GLU A O 1
ATOM 696 N N . LEU A 1 84 ? 0.714 -6.699 15.039 1.00 73.38 84 LEU A N 1
ATOM 697 C CA . LEU A 1 84 ? 0.821 -8.144 14.809 1.00 73.38 84 LEU A CA 1
ATOM 698 C C . LEU A 1 84 ? 0.530 -8.955 16.071 1.00 73.38 84 LEU A C 1
ATOM 700 O O . LEU A 1 84 ? 0.048 -10.074 15.959 1.00 73.38 84 LEU A O 1
ATOM 704 N N . ARG A 1 85 ? 0.752 -8.400 17.271 1.00 75.38 85 ARG A N 1
ATOM 705 C CA . ARG A 1 85 ? 0.395 -9.083 18.528 1.00 75.38 85 ARG A CA 1
ATOM 706 C C . ARG A 1 85 ? -1.107 -9.298 18.658 1.00 75.38 85 ARG A C 1
ATOM 708 O O . ARG A 1 85 ? -1.531 -10.247 19.297 1.00 75.38 85 ARG A O 1
ATOM 715 N N . MET A 1 86 ? -1.911 -8.446 18.019 1.00 75.94 86 MET A N 1
ATOM 716 C CA . MET A 1 86 ? -3.358 -8.635 17.997 1.00 75.94 86 MET A CA 1
ATOM 717 C C . MET A 1 86 ? -3.770 -9.816 17.114 1.00 75.94 86 MET A C 1
ATOM 719 O O . MET A 1 86 ? -4.898 -10.272 17.244 1.00 75.94 86 MET A O 1
ATOM 723 N N . LEU A 1 87 ? -2.892 -10.334 16.239 1.00 74.38 87 LEU A N 1
ATOM 724 C CA . LEU A 1 87 ? -3.207 -11.502 15.412 1.00 74.38 87 LEU A CA 1
ATOM 725 C C . LEU A 1 87 ? -3.442 -12.778 16.222 1.00 74.38 87 LEU A C 1
ATOM 727 O O . LEU A 1 87 ? -4.171 -13.647 15.754 1.00 74.38 87 LEU A O 1
ATOM 731 N N . GLU A 1 88 ? -2.855 -12.875 17.418 1.00 76.88 88 GLU A N 1
ATOM 732 C CA . GLU A 1 88 ? -3.019 -14.022 18.321 1.00 76.88 88 GLU A CA 1
ATOM 733 C C . GLU A 1 88 ? -4.487 -14.237 18.729 1.00 76.88 88 GLU A C 1
ATOM 735 O O . GLU A 1 88 ? -4.881 -15.359 19.039 1.00 76.88 88 GLU A O 1
ATOM 740 N N . ASP A 1 89 ? -5.309 -13.185 18.657 1.00 80.12 89 ASP A N 1
ATOM 741 C CA . ASP A 1 89 ? -6.732 -13.219 18.998 1.00 80.12 89 ASP A CA 1
ATOM 742 C C . ASP A 1 89 ? -7.642 -13.656 17.830 1.00 80.12 89 ASP A C 1
ATOM 744 O O . ASP A 1 89 ? -8.863 -13.717 18.002 1.00 80.12 89 ASP A O 1
ATOM 748 N N . TYR A 1 90 ? -7.098 -13.920 16.634 1.00 79.25 90 TYR A N 1
ATOM 749 C CA . TYR A 1 90 ? -7.896 -14.278 15.454 1.00 79.25 90 TYR A CA 1
ATOM 750 C C . TYR A 1 90 ? -7.783 -15.753 15.082 1.00 79.25 90 TYR A C 1
ATOM 752 O O . TYR A 1 90 ? -6.719 -16.364 15.146 1.00 79.25 90 TYR A O 1
ATOM 760 N N . ASP A 1 91 ? -8.889 -16.295 14.573 1.00 81.19 91 ASP A N 1
ATOM 761 C CA . ASP A 1 91 ? -8.903 -17.609 13.938 1.00 81.19 91 ASP A CA 1
ATOM 762 C C . ASP A 1 91 ? -7.959 -17.661 12.729 1.00 81.19 91 ASP A C 1
ATOM 764 O O . ASP A 1 91 ? -7.878 -16.719 11.936 1.00 81.19 91 ASP A O 1
ATOM 768 N N . GLU A 1 92 ? -7.333 -18.819 12.512 1.00 80.38 92 GLU A N 1
ATOM 769 C CA . GLU A 1 92 ? -6.401 -19.066 11.402 1.00 80.38 92 GLU A CA 1
ATOM 770 C C . GLU A 1 92 ? -7.001 -18.695 10.033 1.00 80.38 92 GLU A C 1
ATOM 772 O O . GLU A 1 92 ? -6.311 -18.157 9.167 1.00 80.38 92 GLU A O 1
ATOM 777 N N . PHE A 1 93 ? -8.315 -18.889 9.850 1.00 77.75 93 PHE A N 1
ATOM 778 C CA . PHE A 1 93 ? -9.024 -18.495 8.631 1.00 77.75 93 PHE A CA 1
ATOM 779 C C . PHE A 1 93 ? -8.881 -16.999 8.313 1.00 77.75 93 PHE A C 1
ATOM 781 O O . PHE A 1 93 ? -8.692 -16.645 7.145 1.00 77.75 93 PHE A O 1
ATOM 788 N N . ALA A 1 94 ? -8.935 -16.130 9.329 1.00 78.19 94 ALA A N 1
ATOM 789 C CA . ALA A 1 94 ? -8.808 -14.681 9.174 1.00 78.19 94 ALA A CA 1
ATOM 790 C C . ALA A 1 94 ? -7.426 -14.273 8.635 1.00 78.19 94 ALA A C 1
ATOM 792 O O . ALA A 1 94 ? -7.288 -13.217 8.019 1.00 78.19 94 ALA A O 1
ATOM 793 N N . LEU A 1 95 ? -6.421 -15.133 8.809 1.00 75.44 95 LEU A N 1
ATOM 794 C CA . LEU A 1 95 ? -5.061 -14.929 8.316 1.00 75.44 95 LEU A CA 1
ATOM 795 C C . LEU A 1 95 ? -4.866 -15.446 6.885 1.00 75.44 95 LEU A C 1
ATOM 797 O O . LEU A 1 95 ? -3.828 -15.214 6.270 1.00 75.44 95 LEU A O 1
ATOM 801 N N . THR A 1 96 ? -5.852 -16.142 6.319 1.00 77.56 96 THR A N 1
ATOM 802 C CA . THR A 1 96 ? -5.752 -16.669 4.956 1.00 77.56 96 THR A CA 1
ATOM 803 C C . THR A 1 96 ? -6.139 -15.624 3.915 1.00 77.56 96 THR A C 1
ATOM 805 O O . THR A 1 96 ? -6.953 -14.729 4.150 1.00 77.56 96 THR A O 1
ATOM 808 N N . ARG A 1 97 ? -5.656 -15.810 2.681 1.00 73.88 97 ARG A N 1
ATOM 809 C CA . ARG A 1 97 ? -6.132 -15.033 1.524 1.00 73.88 97 ARG A CA 1
ATOM 810 C C . ARG A 1 97 ? -7.645 -15.140 1.292 1.00 73.88 97 ARG A C 1
ATOM 812 O O . ARG A 1 97 ? -8.212 -14.296 0.620 1.00 73.88 97 ARG A O 1
ATOM 819 N N . TRP A 1 98 ? -8.320 -16.154 1.833 1.00 77.50 98 TRP A N 1
ATOM 820 C CA . TRP A 1 98 ? -9.764 -16.334 1.655 1.00 77.50 98 TRP A CA 1
ATOM 821 C C . TRP A 1 98 ? -10.597 -15.383 2.520 1.00 77.50 98 TRP A C 1
ATOM 823 O O . TRP A 1 98 ? -11.758 -15.137 2.204 1.00 77.50 98 TRP A O 1
ATOM 833 N N . ALA A 1 99 ? -9.996 -14.789 3.554 1.00 79.38 99 ALA A N 1
ATOM 834 C CA . ALA A 1 99 ? -10.586 -13.678 4.294 1.00 79.38 99 ALA A CA 1
ATOM 835 C C . ALA A 1 99 ? -10.454 -12.329 3.551 1.00 79.38 99 ALA A C 1
ATOM 837 O O . ALA A 1 99 ? -10.999 -11.311 3.998 1.00 79.38 99 ALA A O 1
ATOM 838 N N . ALA A 1 100 ? -9.745 -12.292 2.414 1.00 75.00 100 ALA A N 1
ATOM 839 C CA . ALA A 1 100 ? -9.563 -11.086 1.622 1.00 75.00 100 ALA A CA 1
ATOM 840 C C . ALA A 1 100 ? -10.859 -10.640 0.942 1.00 75.00 100 ALA A C 1
ATOM 842 O O . ALA A 1 100 ? -11.564 -11.409 0.287 1.00 75.00 100 ALA A O 1
ATOM 843 N N . ARG A 1 101 ? -11.147 -9.339 1.016 1.00 85.31 101 ARG A N 1
ATOM 844 C CA . ARG A 1 101 ? -12.204 -8.742 0.195 1.00 85.31 101 ARG A CA 1
ATOM 845 C C . ARG A 1 101 ? -11.793 -8.605 -1.274 1.00 85.31 101 ARG A C 1
ATOM 847 O O . ARG A 1 101 ? -10.614 -8.405 -1.554 1.00 85.31 101 ARG A O 1
ATOM 854 N N . PRO A 1 102 ? -12.764 -8.477 -2.201 1.00 88.38 102 PRO A N 1
ATOM 855 C CA . PRO A 1 102 ? -12.479 -8.158 -3.602 1.00 88.38 102 PRO A CA 1
ATOM 856 C C . PRO A 1 102 ? -11.583 -6.926 -3.799 1.00 88.38 102 PRO A C 1
ATOM 858 O O . PRO A 1 102 ? -10.735 -6.916 -4.683 1.00 88.38 102 PRO A O 1
ATOM 861 N N . ARG A 1 103 ? -11.725 -5.893 -2.954 1.00 87.00 103 ARG A N 1
ATOM 862 C CA . ARG A 1 103 ? -10.875 -4.690 -3.019 1.00 87.00 103 ARG A CA 1
ATOM 863 C C . ARG A 1 103 ? -9.422 -4.984 -2.644 1.00 87.00 103 ARG A C 1
ATOM 865 O O . ARG A 1 103 ? -8.519 -4.441 -3.268 1.00 87.00 103 ARG A O 1
ATOM 872 N N . ARG A 1 104 ? -9.205 -5.859 -1.663 1.00 84.56 104 ARG A N 1
ATOM 873 C CA . ARG A 1 104 ? -7.874 -6.323 -1.285 1.00 84.56 104 ARG A CA 1
ATOM 874 C C . ARG A 1 104 ? -7.267 -7.196 -2.377 1.00 84.56 104 ARG A C 1
ATOM 876 O O . ARG A 1 104 ? -6.130 -6.953 -2.751 1.00 84.56 104 ARG A O 1
ATOM 883 N N . GLU A 1 105 ? -8.022 -8.151 -2.921 1.00 83.50 105 GLU A N 1
ATOM 884 C CA . GLU A 1 105 ? -7.555 -8.981 -4.042 1.00 83.50 105 GLU A CA 1
ATOM 885 C C . GLU A 1 105 ? -7.188 -8.115 -5.257 1.00 83.50 105 GLU A C 1
ATOM 887 O O . GLU A 1 105 ? -6.149 -8.329 -5.872 1.00 83.50 105 GLU A O 1
ATOM 892 N N . ALA A 1 106 ? -7.981 -7.085 -5.574 1.00 87.56 106 ALA A N 1
ATOM 893 C CA . ALA A 1 106 ? -7.648 -6.132 -6.633 1.00 87.56 106 ALA A CA 1
ATOM 894 C C . ALA A 1 106 ? -6.325 -5.399 -6.358 1.00 87.56 106 ALA A C 1
ATOM 896 O O . ALA A 1 106 ? -5.505 -5.257 -7.263 1.00 87.56 106 ALA A O 1
ATOM 897 N N . PHE A 1 107 ? -6.102 -4.980 -5.109 1.00 86.31 107 PHE A N 1
ATOM 898 C CA . PHE A 1 107 ? -4.869 -4.318 -4.691 1.00 86.31 107 PHE A CA 1
ATOM 899 C C . PHE A 1 107 ? -3.665 -5.277 -4.795 1.00 86.31 107 PHE A C 1
ATOM 901 O O . PHE A 1 107 ? -2.656 -4.923 -5.394 1.00 86.31 107 PHE A O 1
ATOM 908 N N . VAL A 1 108 ? -3.788 -6.520 -4.313 1.00 84.00 108 VAL A N 1
ATOM 909 C CA . VAL A 1 108 ? -2.735 -7.550 -4.432 1.00 84.00 108 VAL A CA 1
ATOM 910 C C . VAL A 1 108 ? -2.410 -7.834 -5.899 1.00 84.00 108 VAL A C 1
ATOM 912 O O . VAL A 1 108 ? -1.245 -7.832 -6.289 1.00 84.00 108 VAL A O 1
ATOM 915 N N . ASN A 1 109 ? -3.433 -8.029 -6.735 1.00 86.69 109 ASN A N 1
ATOM 916 C CA . ASN A 1 109 ? -3.254 -8.285 -8.163 1.00 86.69 109 ASN A CA 1
ATOM 917 C C . ASN A 1 109 ? -2.561 -7.117 -8.874 1.00 86.69 109 ASN A C 1
ATOM 919 O O . ASN A 1 109 ? -1.742 -7.351 -9.760 1.00 86.69 109 ASN A O 1
ATOM 923 N N . PHE A 1 110 ? -2.850 -5.872 -8.482 1.00 90.56 110 PHE A N 1
ATOM 924 C C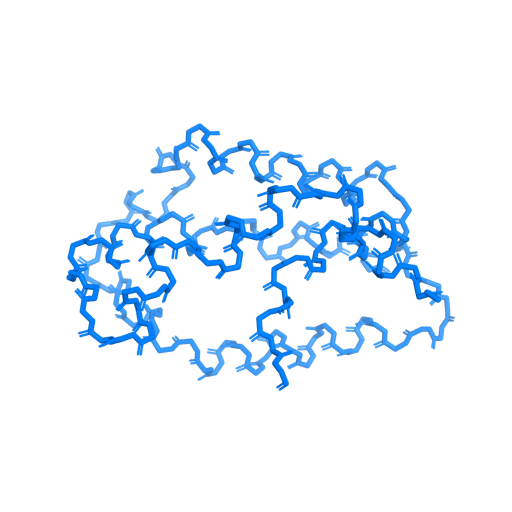A . PHE A 1 110 ? -2.146 -4.698 -8.998 1.00 90.56 110 PHE A CA 1
ATOM 925 C C . PHE A 1 110 ? -0.638 -4.779 -8.724 1.00 90.56 110 PHE A C 1
ATOM 927 O O . PHE A 1 110 ? 0.149 -4.655 -9.662 1.00 90.56 110 PHE A O 1
ATOM 934 N N . PHE A 1 111 ? -0.224 -5.069 -7.487 1.00 88.00 111 PHE A N 1
ATOM 935 C CA . PHE A 1 111 ? 1.201 -5.197 -7.167 1.00 88.00 111 PHE A CA 1
ATOM 936 C C . PHE A 1 111 ? 1.862 -6.396 -7.818 1.00 88.00 111 PHE A C 1
ATOM 938 O O . PHE A 1 111 ? 2.961 -6.254 -8.338 1.00 88.00 111 PHE A O 1
ATOM 945 N N . VAL A 1 112 ? 1.212 -7.564 -7.830 1.00 87.25 112 VAL A N 1
ATOM 946 C CA . VAL A 1 112 ? 1.758 -8.741 -8.519 1.00 87.25 112 VAL A CA 1
ATOM 947 C C . VAL A 1 112 ? 2.033 -8.389 -9.981 1.00 87.25 112 VAL A C 1
ATOM 949 O O . VAL A 1 112 ? 3.132 -8.627 -10.471 1.00 87.25 112 VAL A O 1
ATOM 952 N N . ARG A 1 113 ? 1.101 -7.726 -10.671 1.00 90.25 113 ARG A N 1
ATOM 953 C CA . ARG A 1 113 ? 1.336 -7.294 -12.055 1.00 90.25 113 ARG A CA 1
ATOM 954 C C . ARG A 1 113 ? 2.444 -6.250 -12.162 1.00 90.25 113 ARG A C 1
ATOM 956 O O . ARG A 1 113 ? 3.320 -6.413 -13.002 1.00 90.25 113 ARG A O 1
ATOM 963 N N . ALA A 1 114 ? 2.478 -5.237 -11.298 1.00 91.69 114 ALA A N 1
ATOM 964 C CA . ALA A 1 114 ? 3.558 -4.247 -11.298 1.00 91.69 114 ALA A CA 1
ATOM 965 C C . ALA A 1 114 ? 4.940 -4.898 -11.080 1.00 91.69 114 ALA A C 1
ATOM 967 O O . ALA A 1 114 ? 5.899 -4.598 -11.791 1.00 91.69 114 ALA A O 1
ATOM 968 N N . PHE A 1 115 ? 5.036 -5.848 -10.148 1.00 89.12 115 PHE A N 1
ATOM 969 C CA . PHE A 1 115 ? 6.278 -6.535 -9.801 1.00 89.12 115 PHE A CA 1
ATOM 970 C C . PHE A 1 115 ? 6.732 -7.510 -10.880 1.00 89.12 115 PHE A C 1
ATOM 972 O O . PHE A 1 115 ? 7.932 -7.597 -11.126 1.00 89.12 115 PHE A O 1
ATOM 979 N N . TYR A 1 116 ? 5.818 -8.200 -11.565 1.00 89.88 116 TYR A N 1
ATOM 980 C CA . TYR A 1 116 ? 6.166 -9.172 -12.606 1.00 89.88 116 TYR A CA 1
ATOM 981 C C . TYR A 1 116 ? 6.294 -8.543 -13.998 1.00 89.88 116 TYR A C 1
ATOM 983 O O . TYR A 1 116 ? 7.283 -8.798 -14.684 1.00 89.88 116 TYR A O 1
ATOM 991 N N . GLU A 1 117 ? 5.379 -7.661 -14.394 1.00 92.69 117 GLU A N 1
ATOM 992 C CA . GLU A 1 117 ? 5.304 -7.082 -15.746 1.00 92.69 117 GLU A CA 1
ATOM 993 C C . GLU A 1 117 ? 6.049 -5.736 -15.867 1.00 92.69 117 GLU A C 1
ATOM 995 O O . GLU A 1 117 ? 6.530 -5.406 -16.947 1.00 92.69 117 GLU A O 1
ATOM 1000 N N . GLY A 1 118 ? 6.179 -4.966 -14.779 1.00 92.81 118 GLY A N 1
ATOM 1001 C CA . GLY A 1 118 ? 6.716 -3.597 -14.810 1.00 92.81 118 GLY A CA 1
ATOM 1002 C C . GLY A 1 118 ? 8.245 -3.477 -14.787 1.00 92.81 118 GLY A C 1
ATOM 1003 O O . GLY A 1 118 ? 8.981 -4.447 -14.616 1.00 92.81 118 GLY A O 1
ATOM 1004 N N . THR A 1 119 ? 8.744 -2.256 -14.926 1.00 94.00 119 THR A N 1
ATOM 1005 C CA . THR A 1 119 ? 10.144 -1.866 -14.710 1.00 94.00 119 THR A CA 1
ATOM 1006 C C . THR A 1 119 ? 10.407 -1.531 -13.239 1.00 94.00 119 THR A C 1
ATOM 1008 O O . THR A 1 119 ? 9.485 -1.435 -12.432 1.00 94.00 119 THR A O 1
ATOM 1011 N N . PHE A 1 120 ? 11.667 -1.279 -12.868 1.00 91.75 120 PHE A N 1
ATOM 1012 C CA . PHE A 1 120 ? 11.983 -0.759 -11.532 1.00 91.75 120 PHE A CA 1
ATOM 1013 C C . PHE A 1 120 ? 11.256 0.561 -11.213 1.00 91.75 120 PHE A C 1
ATOM 1015 O O . PHE A 1 120 ? 10.841 0.770 -10.077 1.00 91.75 120 PHE A O 1
ATOM 1022 N N . GLY A 1 121 ? 11.050 1.429 -12.211 1.00 91.75 121 GLY A N 1
ATOM 1023 C CA . GLY A 1 121 ? 10.285 2.667 -12.041 1.00 91.75 121 GLY A CA 1
ATOM 1024 C C . GLY A 1 121 ? 8.813 2.405 -11.719 1.00 91.75 121 GLY A C 1
ATOM 1025 O O . GLY A 1 121 ? 8.274 3.021 -10.801 1.00 91.75 121 GLY A O 1
ATOM 1026 N N . ASP A 1 122 ? 8.197 1.439 -12.405 1.00 92.69 122 ASP A N 1
ATOM 1027 C CA . ASP A 1 122 ? 6.805 1.037 -12.159 1.00 92.69 122 ASP A CA 1
ATOM 1028 C C . ASP A 1 122 ? 6.633 0.451 -10.756 1.00 92.69 122 ASP A C 1
ATOM 1030 O O . ASP A 1 122 ? 5.680 0.788 -10.057 1.00 92.69 122 ASP A O 1
ATOM 1034 N N . VAL A 1 123 ? 7.593 -0.369 -10.308 1.00 90.25 123 VAL A N 1
ATOM 1035 C CA . VAL A 1 123 ? 7.634 -0.879 -8.930 1.00 90.25 123 VAL A CA 1
ATOM 1036 C C . VAL A 1 123 ? 7.678 0.282 -7.939 1.00 90.25 123 VAL A C 1
ATOM 1038 O O . VAL A 1 123 ? 6.856 0.325 -7.027 1.00 90.25 123 VAL A O 1
ATOM 1041 N N . CYS A 1 124 ? 8.611 1.224 -8.113 1.00 87.62 124 CYS A N 1
ATOM 1042 C CA . CYS A 1 124 ? 8.750 2.381 -7.228 1.00 87.62 124 CYS A CA 1
ATOM 1043 C C . CYS A 1 124 ? 7.453 3.195 -7.149 1.00 87.62 124 CYS A C 1
ATOM 1045 O O . CYS A 1 124 ? 7.015 3.530 -6.051 1.00 87.62 124 CYS A O 1
ATOM 1047 N N . CYS A 1 125 ? 6.811 3.464 -8.288 1.00 89.62 125 CYS A N 1
ATOM 1048 C CA . CYS A 1 125 ? 5.552 4.206 -8.331 1.00 89.62 125 CYS A CA 1
ATOM 1049 C C . CYS A 1 125 ? 4.396 3.428 -7.688 1.00 89.62 125 CYS A C 1
ATOM 1051 O O . CYS A 1 125 ? 3.578 4.023 -6.994 1.00 89.62 125 CYS A O 1
ATOM 1053 N N . ALA A 1 126 ? 4.337 2.106 -7.877 1.00 89.94 126 ALA A N 1
ATOM 1054 C CA . ALA A 1 126 ? 3.293 1.264 -7.299 1.00 89.94 126 ALA A CA 1
ATOM 1055 C C . ALA A 1 126 ? 3.365 1.214 -5.766 1.00 89.94 126 ALA A C 1
ATOM 1057 O O . ALA A 1 126 ? 2.326 1.241 -5.110 1.00 89.94 126 ALA A O 1
ATOM 1058 N N . VAL A 1 127 ? 4.573 1.145 -5.190 1.00 85.25 127 VAL A N 1
ATOM 1059 C CA . VAL A 1 127 ? 4.758 1.046 -3.729 1.00 85.25 127 VAL A CA 1
ATOM 1060 C C . VAL A 1 127 ? 4.741 2.396 -3.024 1.00 85.25 127 VAL A C 1
ATOM 1062 O O . VAL A 1 127 ? 4.415 2.449 -1.842 1.00 85.25 127 VAL A O 1
ATOM 1065 N N . TYR A 1 128 ? 5.080 3.485 -3.719 1.00 85.75 128 TYR A N 1
ATOM 1066 C CA . TYR A 1 128 ? 5.233 4.806 -3.108 1.00 85.75 128 TYR A CA 1
ATOM 1067 C C . TYR A 1 128 ? 4.019 5.259 -2.269 1.00 85.75 128 TYR A C 1
ATOM 1069 O O . TYR A 1 128 ? 4.238 5.681 -1.131 1.00 85.75 128 TYR A O 1
ATOM 1077 N N . PRO A 1 129 ? 2.755 5.122 -2.731 1.00 87.56 129 PRO A N 1
ATOM 1078 C CA . PRO A 1 129 ? 1.596 5.541 -1.943 1.00 87.56 129 PRO A CA 1
ATOM 1079 C C . PRO A 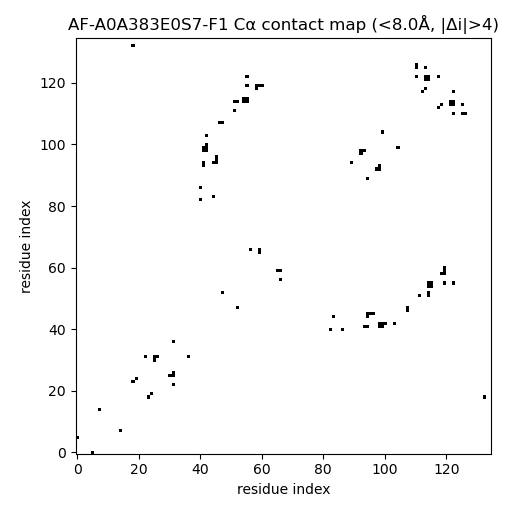1 129 ? 1.500 4.860 -0.574 1.00 87.56 129 PRO A C 1
ATOM 1081 O O . PRO A 1 129 ? 1.009 5.472 0.366 1.00 87.56 129 PRO A O 1
ATOM 1084 N N . CYS A 1 130 ? 1.996 3.629 -0.413 1.00 83.06 130 CYS A N 1
ATOM 1085 C CA . CYS A 1 130 ? 1.976 2.930 0.877 1.00 83.06 130 CYS A CA 1
ATOM 1086 C C . CYS A 1 130 ? 2.902 3.567 1.925 1.00 83.06 130 CYS A C 1
ATOM 1088 O O . CYS A 1 130 ? 2.701 3.363 3.117 1.00 83.06 130 CYS A O 1
ATOM 1090 N N . TYR A 1 131 ? 3.899 4.341 1.490 1.00 77.75 131 TYR A N 1
ATOM 1091 C CA . TYR A 1 131 ? 4.924 4.937 2.350 1.00 77.75 131 TYR A CA 1
ATOM 1092 C C . TYR A 1 131 ? 4.834 6.464 2.434 1.00 77.75 131 TYR A C 1
ATOM 1094 O O . TYR A 1 131 ? 5.652 7.091 3.103 1.00 77.75 131 TYR A O 1
ATOM 1102 N N . CYS A 1 132 ? 3.851 7.084 1.778 1.00 75.44 132 CYS A N 1
ATOM 1103 C CA . CYS A 1 132 ? 3.744 8.542 1.699 1.00 75.44 132 CYS A CA 1
ATOM 1104 C C . CYS A 1 132 ? 3.175 9.202 2.970 1.00 75.44 132 CYS A C 1
ATOM 1106 O O . CYS A 1 132 ? 2.989 10.413 2.988 1.00 75.44 132 CYS A O 1
ATOM 1108 N N . PHE A 1 133 ? 2.899 8.434 4.030 1.00 65.50 133 PHE A N 1
ATOM 1109 C CA . PHE A 1 133 ? 2.392 8.944 5.313 1.00 65.50 133 PHE A CA 1
ATOM 1110 C C . PHE A 1 133 ? 3.482 9.460 6.263 1.00 65.50 133 PHE A C 1
ATOM 1112 O O . PHE A 1 133 ? 3.197 9.788 7.415 1.00 65.50 133 PHE A O 1
ATOM 1119 N N . HIS A 1 134 ? 4.732 9.523 5.809 1.00 53.25 134 HIS A N 1
ATOM 1120 C CA . HIS A 1 134 ? 5.841 10.051 6.592 1.00 53.25 134 HIS A CA 1
ATOM 1121 C C . HIS A 1 134 ? 6.130 11.500 6.182 1.00 53.25 134 HIS A C 1
ATOM 1123 O O . HIS A 1 134 ? 6.566 11.745 5.058 1.00 53.25 134 HIS A O 1
ATOM 1129 N N . ASN A 1 135 ? 5.878 12.430 7.109 1.00 40.88 135 ASN A N 1
ATOM 1130 C CA . ASN A 1 135 ? 6.472 13.771 7.103 1.00 40.88 135 ASN A CA 1
ATOM 1131 C C . ASN A 1 135 ? 7.899 13.714 7.652 1.00 40.88 135 ASN A C 1
ATOM 1133 O O . ASN A 1 135 ? 8.094 13.023 8.681 1.00 40.88 135 ASN A O 1
#